Protein AF-A0A6L5XBL0-F1 (afdb_monomer_lite)

Sequence (99 aa):
MRLIDPDEIYFAACRIDPTYSGKSAYYEHVAFQRDVDQIKRIEAEPVKHAHWVACEDEYEDEYKCSACGGIQFFAMTPQDEGWEYCPHCGAKMDKEEGK

Radius of gyration: 22.19 Å; chains: 1; bounding box: 36×47×60 Å

Organism: NCBI:txid2606632

pLDDT: mean 80.38, std 13.39, range [31.36, 93.88]

Foldseek 3Di:
DWAFDVVQFDWDFDFDDPPDDDDDGHTDGDGDPVSVVPTDTDDDDPAAEWAWDQDPPDDRQWTATPPPRDIDGHPDPCVVVPVQADPVPGHGYDDPPDD

Secondary structure (DSSP, 8-state):
---B-GGG---EEEEE--SSSSS--EEEEE--HHHHTTSPBPPPPPPPEE-EEE-TTT-TTEEEETTT--EEE-SS-TTTTT--B-TTT-PEEPP----

Structure (mmCIF, N/CA/C/O backbone):
data_AF-A0A6L5XBL0-F1
#
_entry.id   AF-A0A6L5XBL0-F1
#
loop_
_atom_site.group_PDB
_atom_site.id
_atom_site.type_symbol
_atom_site.label_atom_id
_atom_site.label_alt_id
_atom_site.label_comp_id
_atom_site.label_asym_id
_atom_site.label_entity_id
_atom_site.label_seq_id
_atom_site.pdbx_PDB_ins_code
_atom_site.Cartn_x
_atom_site.Cartn_y
_atom_site.Cartn_z
_atom_site.occupancy
_atom_site.B_iso_or_equiv
_atom_site.auth_seq_id
_atom_site.auth_comp_id
_atom_site.auth_asym_id
_atom_site.auth_atom_id
_atom_site.pdbx_PDB_model_num
ATOM 1 N N . MET A 1 1 ? -1.371 -9.674 12.287 1.00 63.16 1 MET A N 1
ATOM 2 C CA . MET A 1 1 ? -1.748 -8.251 12.445 1.00 63.16 1 MET A CA 1
ATOM 3 C C . MET A 1 1 ? -3.267 -8.185 12.529 1.00 63.16 1 MET A C 1
ATOM 5 O O . MET A 1 1 ? -3.897 -8.975 11.840 1.00 63.16 1 MET A O 1
ATOM 9 N N . ARG A 1 2 ? -3.862 -7.363 13.403 1.00 71.25 2 ARG A N 1
ATOM 10 C CA . ARG A 1 2 ? -5.322 -7.145 13.410 1.00 71.25 2 ARG A CA 1
ATOM 11 C C . ARG A 1 2 ? -5.595 -5.921 12.540 1.00 71.25 2 ARG A C 1
ATOM 13 O O . ARG A 1 2 ? -4.998 -4.886 12.813 1.00 71.25 2 ARG A O 1
ATOM 20 N N . LEU A 1 3 ? -6.423 -6.063 11.509 1.00 86.25 3 LEU A N 1
ATOM 21 C CA . LEU A 1 3 ? -6.844 -4.951 10.660 1.00 86.25 3 LEU A CA 1
ATOM 22 C C . LEU A 1 3 ? -8.273 -4.555 11.022 1.00 86.25 3 LEU A C 1
ATOM 24 O O . LEU A 1 3 ? -9.130 -5.413 11.251 1.00 86.25 3 LEU A O 1
ATOM 28 N N . ILE A 1 4 ? -8.488 -3.252 11.095 1.00 89.69 4 ILE A N 1
ATOM 29 C CA . ILE A 1 4 ? -9.775 -2.602 11.321 1.00 89.69 4 ILE A CA 1
ATOM 30 C C . ILE A 1 4 ? -9.928 -1.531 10.247 1.00 89.69 4 ILE A C 1
ATOM 32 O O . ILE A 1 4 ? -8.919 -0.998 9.778 1.00 89.69 4 ILE A O 1
ATOM 36 N N . ASP A 1 5 ? -11.163 -1.235 9.866 1.00 86.56 5 ASP A N 1
ATOM 37 C CA . ASP A 1 5 ? -11.449 -0.102 8.998 1.00 86.56 5 ASP A CA 1
ATOM 38 C C . ASP A 1 5 ? -11.414 1.189 9.840 1.00 86.56 5 ASP A C 1
ATOM 40 O O . ASP A 1 5 ? -12.201 1.312 10.786 1.00 86.56 5 ASP A O 1
ATOM 44 N N . PRO A 1 6 ? -10.486 2.130 9.579 1.00 83.69 6 PRO A N 1
ATOM 45 C CA . PRO A 1 6 ? -10.419 3.373 10.335 1.00 83.69 6 PRO A CA 1
ATOM 46 C C . PRO A 1 6 ? -11.650 4.265 10.134 1.00 83.69 6 PRO A C 1
ATOM 48 O O . PRO A 1 6 ? -11.946 5.060 11.025 1.00 83.69 6 PRO A O 1
ATOM 51 N N . ASP A 1 7 ? -12.388 4.114 9.030 1.00 86.44 7 ASP A N 1
ATOM 52 C CA . ASP A 1 7 ? -13.600 4.895 8.763 1.00 86.44 7 ASP A CA 1
ATOM 53 C C . ASP A 1 7 ? -14.786 4.432 9.631 1.00 86.44 7 ASP A C 1
ATOM 55 O O . ASP A 1 7 ? -15.735 5.187 9.852 1.00 86.44 7 ASP A O 1
ATOM 59 N N . GLU A 1 8 ? -14.717 3.219 10.194 1.00 86.31 8 GLU A N 1
ATOM 60 C CA . GLU A 1 8 ? -15.675 2.728 11.193 1.00 86.31 8 GLU A CA 1
ATOM 61 C C . GLU A 1 8 ? -15.353 3.217 12.621 1.00 86.31 8 GLU A C 1
ATOM 63 O O . GLU A 1 8 ? -16.148 3.008 13.543 1.00 86.31 8 GLU A O 1
ATOM 68 N N . ILE A 1 9 ? -14.209 3.882 12.840 1.00 87.12 9 ILE A N 1
ATOM 69 C CA . ILE A 1 9 ? -13.825 4.383 14.163 1.00 87.12 9 ILE A CA 1
ATOM 70 C C . ILE A 1 9 ? -14.583 5.673 14.482 1.00 87.12 9 ILE A C 1
ATOM 72 O O . ILE A 1 9 ? -14.428 6.707 13.831 1.00 87.12 9 ILE A O 1
ATOM 76 N N . TYR A 1 10 ? -15.333 5.653 15.584 1.00 83.62 10 TYR A N 1
ATOM 77 C CA . TYR A 1 10 ? -15.838 6.879 16.188 1.00 83.62 10 TYR A CA 1
ATOM 78 C C . TYR A 1 10 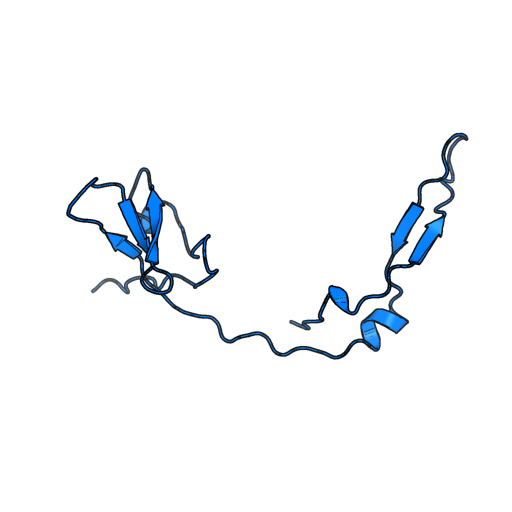? -14.729 7.577 16.984 1.00 83.62 10 TYR A C 1
ATOM 80 O O . TYR A 1 10 ? -14.267 7.076 18.012 1.00 83.62 10 TYR A O 1
ATOM 88 N N . PHE A 1 11 ? -14.320 8.761 16.529 1.00 82.81 11 PHE A N 1
ATOM 89 C CA . PHE A 1 11 ? -13.363 9.601 17.245 1.00 82.81 11 PHE A CA 1
ATOM 90 C C . PHE A 1 11 ? -14.087 10.629 18.111 1.00 82.81 11 PHE A C 1
ATOM 92 O O . PHE A 1 11 ? -14.760 11.531 17.607 1.00 82.81 11 PHE A O 1
ATOM 99 N N . ALA A 1 12 ? -13.894 10.541 19.425 1.00 79.50 12 ALA A N 1
ATOM 100 C CA . ALA A 1 12 ? -14.361 11.566 20.342 1.00 79.50 12 ALA A CA 1
ATOM 101 C C . ALA A 1 12 ? -13.340 12.708 20.411 1.00 79.50 12 ALA A C 1
ATOM 103 O O . ALA A 1 12 ? -12.142 12.478 20.577 1.00 79.50 12 ALA A O 1
ATOM 104 N N . ALA A 1 13 ? -13.816 13.951 20.318 1.00 77.12 13 ALA A N 1
ATOM 105 C CA . ALA A 1 13 ? -13.006 15.122 20.631 1.00 77.12 13 ALA A CA 1
ATOM 106 C C . ALA A 1 13 ? -12.927 15.264 22.156 1.00 77.12 13 ALA A C 1
ATOM 108 O O . ALA A 1 13 ? -13.840 15.793 22.796 1.00 77.12 13 ALA A O 1
ATOM 109 N N . CYS A 1 14 ? -11.849 14.768 22.755 1.00 72.06 14 CYS A N 1
ATOM 110 C CA . CYS A 1 14 ? -11.634 14.908 24.188 1.00 72.06 14 CYS A CA 1
ATOM 111 C C . CYS A 1 14 ? -10.848 16.184 24.468 1.00 72.06 14 CYS A C 1
ATOM 113 O O . CYS A 1 14 ? -9.792 16.428 23.885 1.00 72.06 14 CYS A O 1
ATOM 115 N N . ARG A 1 15 ? -11.362 16.998 25.396 1.00 69.25 15 ARG A N 1
ATOM 116 C CA . ARG A 1 15 ? -10.608 18.124 25.938 1.00 69.25 15 ARG A CA 1
ATOM 117 C C . ARG A 1 15 ? -9.492 17.556 26.799 1.00 69.25 15 ARG A C 1
ATOM 119 O O . ARG A 1 15 ? -9.759 17.059 27.893 1.00 69.25 15 ARG A O 1
ATOM 126 N N . ILE A 1 16 ? -8.263 17.645 26.320 1.00 66.75 16 ILE A N 1
ATOM 127 C CA . ILE A 1 16 ? -7.107 17.353 27.153 1.00 66.75 16 ILE A CA 1
ATOM 128 C C . ILE A 1 16 ? -6.771 18.662 27.848 1.00 66.75 16 ILE A C 1
ATOM 130 O O . ILE A 1 16 ? -6.427 19.645 27.197 1.00 66.75 16 ILE A O 1
ATOM 134 N N . ASP A 1 17 ? -6.982 18.717 29.162 1.00 64.50 17 ASP A N 1
ATOM 135 C CA . ASP A 1 17 ? -6.570 19.870 29.957 1.00 64.50 17 ASP A CA 1
ATOM 136 C C . ASP A 1 17 ? -5.041 19.809 30.072 1.00 64.50 17 ASP A C 1
ATOM 138 O O . ASP A 1 17 ? -4.530 18.874 30.703 1.00 64.50 17 ASP A O 1
ATOM 142 N N . PRO A 1 18 ? -4.280 20.717 29.430 1.00 58.66 18 PRO A N 1
ATOM 143 C CA . PRO A 1 18 ? -2.853 20.745 29.653 1.00 58.66 18 PRO A CA 1
ATOM 144 C C . PRO A 1 18 ? -2.662 21.125 31.117 1.00 58.66 18 PRO A C 1
ATOM 146 O O . PRO A 1 18 ? -2.957 22.243 31.536 1.00 58.66 18 PRO A O 1
ATOM 149 N N . THR A 1 19 ? -2.135 20.196 31.908 1.00 62.12 19 THR A N 1
ATOM 150 C CA . THR A 1 19 ? -1.803 20.389 33.325 1.00 62.12 19 THR A CA 1
ATOM 151 C C . THR A 1 19 ? -0.742 21.472 33.561 1.00 62.12 19 THR A C 1
ATOM 153 O O . THR A 1 19 ? -0.276 21.639 34.684 1.00 62.12 19 THR A O 1
ATOM 156 N N . TYR A 1 20 ? -0.376 22.257 32.546 1.00 53.50 20 TYR A N 1
ATOM 157 C CA . TYR A 1 20 ? 0.559 23.358 32.659 1.00 53.50 20 TYR A CA 1
ATOM 158 C C . TYR A 1 20 ? 0.086 24.595 31.886 1.00 53.50 20 TYR A C 1
ATOM 160 O O . TYR A 1 20 ? 0.043 24.628 30.660 1.00 53.50 20 TYR A O 1
ATOM 168 N N . SER A 1 21 ? -0.244 25.623 32.671 1.00 57.12 21 SER A N 1
ATOM 169 C CA . SER A 1 21 ? -0.346 27.037 32.305 1.00 57.12 21 SER A CA 1
ATOM 170 C C . SER A 1 21 ? -1.179 27.370 31.062 1.00 57.12 21 SER A C 1
ATOM 172 O O . SER A 1 21 ? -0.648 27.620 29.988 1.00 57.12 21 SER A O 1
ATOM 174 N N . GLY A 1 22 ? -2.491 27.473 31.284 1.00 59.44 22 GLY A N 1
ATOM 175 C CA . GLY A 1 22 ? -3.348 28.561 30.811 1.00 59.44 22 GLY A CA 1
ATOM 176 C C . GLY A 1 22 ? -3.144 29.081 29.384 1.00 59.44 22 GLY A C 1
ATOM 177 O O . GLY A 1 22 ? -2.174 29.780 29.105 1.00 59.44 22 GLY A O 1
ATOM 178 N N . LYS A 1 23 ? -4.217 28.928 28.592 1.00 58.75 23 LYS A N 1
ATOM 179 C CA . LYS A 1 23 ? -4.530 29.561 27.289 1.00 58.75 23 LYS A CA 1
ATOM 180 C C . LYS A 1 23 ? -4.377 28.653 26.063 1.00 58.75 23 LYS A C 1
ATOM 182 O O . LYS A 1 23 ? -3.691 28.997 25.111 1.00 58.75 23 LYS A O 1
ATOM 187 N N . SER A 1 24 ? -5.084 27.527 26.059 1.00 57.59 24 SER A N 1
ATOM 188 C CA . SER A 1 24 ? -5.842 26.979 24.912 1.00 57.59 24 SER A CA 1
ATOM 189 C C . SER A 1 24 ? -6.392 25.611 25.314 1.00 57.59 24 SER A C 1
ATOM 191 O O . SER A 1 24 ? -5.697 24.820 25.942 1.00 57.59 24 SER A O 1
ATOM 193 N N . ALA A 1 25 ? -7.665 25.348 25.017 1.00 57.38 25 ALA A N 1
ATOM 194 C CA . ALA A 1 25 ? -8.189 23.990 25.088 1.00 57.38 25 ALA A CA 1
ATOM 195 C C . ALA A 1 25 ? -7.737 23.271 23.813 1.00 57.38 25 ALA A C 1
ATOM 197 O O . ALA A 1 25 ? -8.166 23.653 22.724 1.00 57.38 25 ALA A O 1
ATOM 198 N N . TYR A 1 26 ? -6.861 22.278 23.947 1.00 61.31 26 TYR A N 1
ATOM 199 C CA . TYR A 1 26 ? -6.510 21.386 22.849 1.00 61.31 26 TYR A CA 1
ATOM 200 C C . TYR A 1 26 ? -7.497 20.219 22.857 1.00 61.31 26 TYR A C 1
ATOM 202 O O . TYR A 1 26 ? -7.744 19.600 23.897 1.00 61.31 26 TYR A O 1
ATOM 210 N N . TYR A 1 27 ? -8.111 19.970 21.706 1.00 66.50 27 TYR A N 1
ATOM 211 C CA . TYR A 1 27 ? -8.935 18.792 21.489 1.00 66.50 27 TYR A CA 1
ATOM 212 C C . TYR A 1 27 ? -8.100 17.795 20.705 1.00 66.50 27 TYR A C 1
ATOM 214 O O . TYR A 1 27 ? -7.620 18.119 19.620 1.00 66.50 27 TYR A O 1
ATOM 222 N N . GLU A 1 28 ? -7.938 16.597 21.252 1.00 73.75 28 GLU A N 1
ATOM 223 C CA . GLU A 1 28 ? -7.421 15.468 20.488 1.00 73.75 28 GLU A CA 1
ATOM 224 C C . GLU A 1 28 ? -8.583 14.563 20.097 1.00 73.75 28 GLU A C 1
ATOM 226 O O . GLU A 1 28 ? -9.533 14.359 20.861 1.00 73.75 28 GLU A O 1
ATOM 231 N N . HIS A 1 29 ? -8.499 14.031 18.881 1.00 80.94 29 HIS A N 1
ATOM 232 C CA . HIS A 1 29 ? -9.378 12.973 18.419 1.00 80.94 29 HIS A CA 1
ATOM 233 C C . HIS A 1 29 ? -8.846 11.655 18.965 1.00 80.94 29 HIS A C 1
ATOM 235 O O . HIS A 1 29 ? -7.821 11.151 18.510 1.00 80.94 29 HIS A O 1
ATOM 241 N N . VAL A 1 30 ? -9.536 11.116 19.965 1.00 82.94 30 VAL A N 1
ATOM 242 C CA . VAL A 1 30 ? -9.181 9.843 20.589 1.00 82.94 30 VAL A CA 1
ATOM 243 C C . VAL A 1 30 ? -10.226 8.793 20.239 1.00 82.94 30 VAL A C 1
ATOM 245 O O . VAL A 1 30 ? -11.425 9.075 20.200 1.00 82.94 30 VAL A O 1
ATOM 248 N N . ALA A 1 31 ? -9.765 7.573 19.988 1.00 85.94 31 ALA A N 1
ATOM 249 C CA . ALA A 1 31 ? -10.619 6.398 19.895 1.00 85.94 31 ALA A CA 1
ATOM 250 C C . ALA A 1 31 ? -10.586 5.662 21.238 1.00 85.94 31 ALA A C 1
ATOM 252 O O . ALA A 1 31 ? -9.510 5.423 21.794 1.00 85.94 31 ALA A O 1
ATOM 253 N N . PHE A 1 32 ? -11.746 5.291 21.779 1.00 86.25 32 PHE A N 1
ATOM 254 C CA . PHE A 1 32 ? -11.780 4.500 23.005 1.00 86.25 32 PHE A CA 1
ATOM 255 C C . PHE A 1 32 ? -11.512 3.030 22.695 1.00 86.25 32 PHE A C 1
ATOM 257 O O . PHE A 1 32 ? -12.080 2.464 21.765 1.00 86.25 32 PHE A O 1
ATOM 264 N N . GLN A 1 33 ? -10.709 2.375 23.538 1.00 87.44 33 GLN A N 1
ATOM 265 C CA . GLN A 1 33 ? -10.358 0.960 23.366 1.00 87.44 33 GLN A CA 1
ATOM 266 C C . GLN A 1 33 ? -11.591 0.055 23.212 1.00 87.44 33 GLN A C 1
ATOM 268 O O . GLN A 1 33 ? -11.588 -0.848 22.385 1.00 87.44 33 GLN A O 1
ATOM 273 N N . ARG A 1 34 ? -12.663 0.318 23.975 1.00 87.81 34 ARG A N 1
ATOM 274 C CA . ARG A 1 34 ? -13.911 -0.460 23.900 1.00 87.81 34 ARG A CA 1
ATOM 275 C C . ARG A 1 34 ? -14.595 -0.364 22.541 1.00 87.81 34 ARG A C 1
ATOM 277 O O . ARG A 1 34 ? -15.238 -1.333 22.152 1.00 87.81 34 ARG A O 1
ATOM 284 N N . ASP A 1 35 ? -14.474 0.777 21.873 1.00 87.38 35 ASP A N 1
ATOM 285 C CA . ASP A 1 35 ? -15.061 1.003 20.555 1.00 87.38 35 ASP A CA 1
ATOM 286 C C . ASP A 1 35 ? -14.183 0.322 19.503 1.00 87.38 35 ASP A C 1
ATOM 288 O O . ASP A 1 35 ? -14.682 -0.466 18.708 1.00 87.38 35 ASP A O 1
ATOM 292 N N . VAL A 1 36 ? -12.858 0.494 19.599 1.00 87.94 36 VAL A N 1
ATOM 293 C CA . VAL A 1 36 ? -11.874 -0.199 18.747 1.00 87.94 36 VAL A CA 1
ATOM 294 C C . VAL A 1 36 ? -12.033 -1.724 18.808 1.00 87.94 36 VAL A C 1
ATOM 296 O O . VAL A 1 36 ? -11.964 -2.395 17.781 1.00 87.94 36 VAL A O 1
ATOM 299 N N . ASP A 1 37 ? -12.281 -2.286 19.993 1.00 88.62 37 ASP A N 1
ATOM 300 C CA . ASP A 1 37 ? -12.461 -3.731 20.180 1.00 88.62 37 ASP A CA 1
ATOM 301 C C . ASP A 1 37 ? -13.789 -4.264 19.609 1.00 88.62 37 ASP A C 1
ATOM 303 O O . ASP A 1 37 ? -13.902 -5.470 19.368 1.00 88.62 37 ASP A O 1
ATOM 307 N N . GLN A 1 38 ? -14.786 -3.395 19.406 1.00 88.44 38 GLN A N 1
ATOM 308 C CA . GLN A 1 38 ? -16.097 -3.743 18.843 1.00 88.44 38 GLN A CA 1
ATOM 309 C C . GLN A 1 38 ? -16.162 -3.594 17.321 1.00 88.44 38 GLN A C 1
ATOM 311 O O . GLN A 1 38 ? -17.073 -4.154 16.706 1.00 88.44 38 GLN A O 1
ATOM 316 N N . ILE A 1 39 ? -15.212 -2.880 16.711 1.00 89.69 39 ILE A N 1
ATOM 317 C CA . ILE A 1 39 ? -15.150 -2.712 15.258 1.00 89.69 39 ILE A CA 1
ATOM 318 C C . ILE A 1 39 ? -14.948 -4.064 14.585 1.00 89.69 39 ILE A C 1
ATOM 320 O O . ILE A 1 39 ? -14.185 -4.931 15.039 1.00 89.69 39 ILE A O 1
ATOM 324 N N . LYS A 1 40 ? -15.658 -4.248 13.472 1.00 89.81 40 LYS A N 1
ATOM 325 C CA . LYS A 1 40 ? -15.553 -5.467 12.693 1.00 89.81 40 LYS A CA 1
ATOM 326 C C . LYS A 1 40 ? -14.135 -5.571 12.140 1.00 89.81 40 LYS A C 1
ATOM 328 O O . LYS A 1 40 ? -13.611 -4.663 11.504 1.00 89.81 40 LYS A O 1
ATOM 333 N N . ARG A 1 41 ? -13.507 -6.723 12.362 1.00 88.50 41 ARG A N 1
ATOM 334 C CA . ARG A 1 41 ? -12.213 -7.006 11.742 1.00 88.50 41 ARG A CA 1
ATOM 335 C C . ARG A 1 41 ? -12.403 -7.184 10.248 1.00 88.50 41 ARG A C 1
ATOM 337 O O . ARG A 1 41 ? -13.326 -7.880 9.818 1.00 88.50 41 ARG A O 1
ATOM 344 N N . ILE A 1 42 ? -11.496 -6.588 9.495 1.00 89.56 42 ILE A N 1
ATOM 345 C CA . ILE A 1 42 ? -11.435 -6.763 8.053 1.00 89.56 42 ILE A CA 1
ATOM 346 C C . ILE A 1 42 ? -10.319 -7.740 7.712 1.00 89.56 42 ILE A C 1
ATOM 348 O O . ILE A 1 42 ? -9.284 -7.802 8.382 1.00 89.56 42 ILE A O 1
ATOM 352 N N . GLU A 1 43 ? -10.555 -8.517 6.666 1.00 87.56 43 GLU A N 1
ATOM 353 C CA . GLU A 1 43 ? -9.509 -9.323 6.058 1.00 87.56 43 GLU A CA 1
ATOM 354 C C . GLU A 1 43 ? -8.640 -8.409 5.196 1.00 87.56 43 GLU A C 1
ATOM 356 O O . GLU A 1 43 ? -9.151 -7.535 4.493 1.00 87.56 43 GLU A O 1
ATOM 361 N N . ALA A 1 44 ? -7.323 -8.597 5.263 1.00 80.69 44 ALA A N 1
ATOM 362 C CA . ALA A 1 44 ? -6.426 -7.907 4.348 1.00 80.69 44 ALA A CA 1
ATOM 363 C C . ALA A 1 44 ? -6.722 -8.374 2.920 1.00 80.69 44 ALA A C 1
ATOM 365 O O . ALA A 1 44 ? -6.914 -9.573 2.694 1.00 80.69 44 ALA A O 1
ATOM 366 N N . GLU A 1 45 ? -6.678 -7.464 1.945 1.00 82.88 45 GLU A N 1
ATOM 367 C CA . GLU A 1 45 ? -6.542 -7.914 0.563 1.00 82.88 45 GLU A CA 1
ATOM 368 C C . GLU A 1 45 ? -5.250 -8.738 0.425 1.00 82.88 45 GLU A C 1
ATOM 370 O O . GLU A 1 45 ? -4.238 -8.422 1.066 1.00 82.88 45 GLU A O 1
ATOM 375 N N . PRO A 1 46 ? -5.256 -9.805 -0.394 1.00 84.81 46 PRO A N 1
ATOM 376 C CA . PRO A 1 46 ? -4.041 -10.552 -0.665 1.00 84.81 46 PRO A CA 1
ATOM 377 C C . PRO A 1 46 ? -2.978 -9.621 -1.251 1.00 84.81 46 PRO A C 1
ATOM 379 O O . PRO A 1 46 ? -3.278 -8.735 -2.057 1.00 84.81 46 PRO A O 1
ATOM 382 N N . VAL A 1 47 ? -1.721 -9.844 -0.862 1.00 86.00 47 VAL A N 1
ATOM 383 C CA . VAL A 1 47 ? -0.592 -9.089 -1.411 1.00 86.00 47 VAL A CA 1
ATOM 384 C C . VAL A 1 47 ? -0.538 -9.338 -2.916 1.00 86.00 47 VAL A C 1
ATOM 386 O O . VAL A 1 47 ? -0.398 -10.475 -3.363 1.00 86.00 47 VAL A O 1
ATOM 389 N N . LYS A 1 48 ? -0.670 -8.267 -3.699 1.00 90.56 48 LYS A N 1
ATOM 390 C CA . LYS A 1 48 ? -0.490 -8.306 -5.152 1.00 90.56 48 LYS A CA 1
ATOM 391 C C . LYS A 1 48 ? 1.006 -8.257 -5.431 1.00 90.56 48 LYS A C 1
ATOM 393 O O . LYS A 1 48 ? 1.687 -7.375 -4.915 1.00 90.56 48 LYS A O 1
ATOM 398 N N . HIS A 1 49 ? 1.497 -9.203 -6.217 1.00 93.69 49 HIS A N 1
ATOM 399 C CA . HIS A 1 49 ? 2.890 -9.263 -6.646 1.00 93.69 49 HIS A CA 1
ATOM 400 C C . HIS A 1 49 ? 3.027 -8.705 -8.066 1.00 93.69 49 HIS A C 1
ATOM 402 O O . HIS A 1 49 ? 2.106 -8.832 -8.876 1.00 93.69 49 HIS A O 1
ATOM 408 N N . ALA A 1 50 ? 4.140 -8.038 -8.341 1.00 93.44 50 ALA A N 1
ATOM 409 C CA . ALA A 1 50 ? 4.447 -7.422 -9.624 1.00 93.44 50 ALA A CA 1
ATOM 410 C C . ALA A 1 50 ? 5.961 -7.405 -9.853 1.00 93.44 50 ALA A C 1
ATOM 412 O O . ALA A 1 50 ? 6.740 -7.697 -8.961 1.00 93.44 50 ALA A O 1
ATOM 413 N N . HIS A 1 51 ? 6.380 -7.005 -11.041 1.00 92.50 51 HIS A N 1
ATOM 414 C CA . HIS A 1 51 ? 7.769 -6.681 -11.366 1.00 92.50 51 HIS A CA 1
ATOM 415 C C . HIS A 1 51 ? 7.837 -5.382 -12.174 1.00 92.50 51 HIS A C 1
ATOM 417 O O . HIS A 1 51 ? 6.849 -4.975 -12.807 1.00 92.50 51 HIS A O 1
ATOM 423 N N . TRP A 1 52 ? 9.001 -4.741 -12.137 1.00 91.62 52 TRP A N 1
ATOM 424 C CA . TRP A 1 52 ? 9.322 -3.574 -12.950 1.00 91.62 52 TRP A CA 1
ATOM 425 C C . TRP A 1 52 ? 9.689 -3.998 -14.374 1.00 91.62 52 TRP A C 1
ATOM 427 O O . TRP A 1 52 ? 10.437 -4.952 -14.564 1.00 91.62 52 TRP A O 1
ATOM 437 N N . VAL A 1 53 ? 9.158 -3.290 -15.368 1.00 90.06 53 VAL A N 1
ATOM 438 C CA . VAL A 1 53 ? 9.429 -3.506 -16.796 1.00 90.06 53 VAL A CA 1
ATOM 439 C C . VAL A 1 53 ? 10.098 -2.248 -17.336 1.00 90.06 53 VAL A C 1
ATOM 441 O O . VAL A 1 53 ? 9.495 -1.182 -17.252 1.00 90.06 53 VAL A O 1
ATOM 444 N N . ALA A 1 54 ? 11.319 -2.353 -17.858 1.00 87.12 54 ALA A N 1
ATOM 445 C CA . ALA A 1 54 ? 12.013 -1.214 -18.460 1.00 87.12 54 ALA A CA 1
ATOM 446 C C . ALA A 1 54 ? 11.270 -0.727 -19.718 1.00 87.12 54 ALA A C 1
ATOM 448 O O . ALA A 1 54 ? 10.823 -1.536 -20.534 1.00 87.12 54 ALA A O 1
ATOM 449 N N . CYS A 1 55 ? 11.121 0.587 -19.866 1.00 82.62 55 CYS A N 1
ATOM 450 C CA . CYS A 1 55 ? 10.551 1.204 -21.059 1.00 82.62 55 CYS A CA 1
ATOM 451 C C . CYS A 1 55 ? 11.662 1.398 -22.106 1.00 82.62 55 CYS A C 1
ATOM 453 O O . CYS A 1 55 ? 12.453 2.327 -22.003 1.00 82.62 55 CYS A O 1
ATOM 455 N N . GLU A 1 56 ? 11.726 0.531 -23.120 1.00 69.69 56 GLU A N 1
ATOM 456 C CA . GLU A 1 56 ? 12.789 0.566 -24.146 1.00 69.69 56 GLU A CA 1
ATOM 457 C C . GLU A 1 56 ? 12.723 1.794 -25.082 1.00 69.69 56 GLU A C 1
ATOM 459 O O . GLU A 1 56 ? 13.715 2.120 -25.732 1.00 69.69 56 GLU A O 1
ATOM 464 N N . ASP A 1 57 ? 11.577 2.481 -25.153 1.00 63.78 57 ASP A N 1
ATOM 465 C CA . ASP A 1 57 ? 11.280 3.429 -26.237 1.00 63.78 57 ASP A CA 1
ATOM 466 C C . ASP A 1 57 ? 11.508 4.922 -25.907 1.00 63.78 57 ASP A C 1
ATOM 468 O O . ASP A 1 57 ? 11.567 5.726 -26.839 1.00 63.78 57 ASP A O 1
ATOM 472 N N . GLU A 1 58 ? 11.641 5.331 -24.635 1.00 56.75 58 GLU A N 1
ATOM 473 C CA . GLU A 1 58 ? 11.679 6.766 -24.265 1.00 56.75 58 GLU A CA 1
ATOM 474 C C . GLU A 1 58 ? 12.911 7.177 -23.431 1.00 56.75 58 GLU A C 1
ATOM 476 O O . GLU A 1 58 ? 13.612 8.101 -23.850 1.00 56.75 58 GLU A O 1
ATOM 481 N N . TYR A 1 59 ? 13.244 6.489 -22.325 1.00 61.28 59 TYR A N 1
ATOM 482 C CA . TYR A 1 59 ? 14.419 6.789 -21.481 1.00 61.28 59 TYR A CA 1
ATOM 483 C C . TYR A 1 59 ? 14.912 5.541 -20.717 1.00 61.28 59 TYR A C 1
ATOM 485 O O . TYR A 1 59 ? 14.097 4.796 -20.181 1.00 61.28 59 TYR A O 1
ATOM 493 N N . GLU A 1 60 ? 16.238 5.342 -20.597 1.00 66.88 60 GLU A N 1
ATOM 494 C CA . GLU A 1 60 ? 16.862 4.200 -19.872 1.00 66.88 60 GLU A CA 1
ATOM 495 C C . GLU A 1 60 ? 16.478 4.123 -18.373 1.00 66.88 60 GLU A C 1
ATOM 497 O O . GLU A 1 60 ? 16.637 3.082 -17.733 1.00 66.88 60 GLU A O 1
ATOM 502 N N . ASP A 1 61 ? 15.910 5.208 -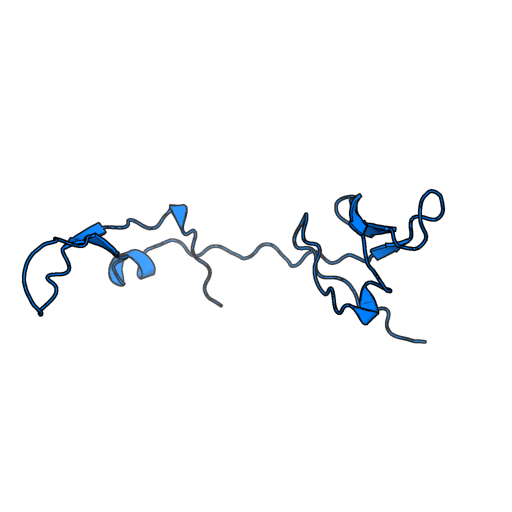17.843 1.00 78.12 61 ASP A N 1
ATOM 503 C CA . ASP A 1 61 ? 15.577 5.425 -16.433 1.00 78.12 61 ASP A CA 1
ATOM 504 C C . ASP A 1 61 ? 14.078 5.223 -16.121 1.00 78.12 61 ASP A C 1
ATOM 506 O O . ASP A 1 61 ? 13.632 5.415 -14.984 1.00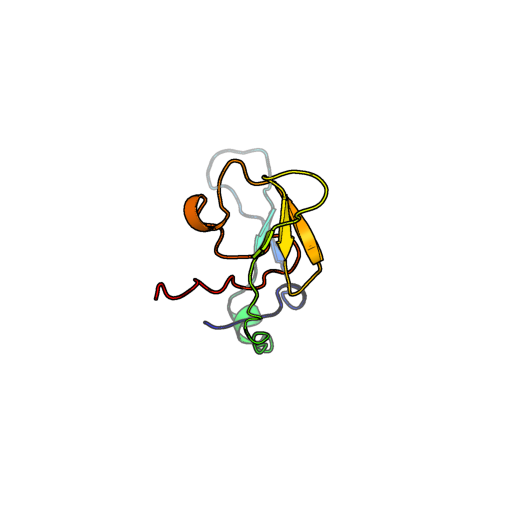 78.12 61 ASP A O 1
ATOM 510 N N . GLU A 1 62 ? 13.267 4.856 -17.119 1.00 87.31 62 GLU A N 1
ATOM 511 C CA . GLU A 1 62 ? 11.827 4.651 -16.962 1.00 87.31 62 GLU A CA 1
ATOM 512 C C . GLU A 1 62 ? 11.456 3.179 -16.795 1.00 87.31 62 GLU A C 1
ATOM 514 O O . GLU A 1 62 ? 11.730 2.331 -17.647 1.00 87.31 62 GLU A O 1
ATOM 519 N N . TYR A 1 63 ? 10.738 2.883 -15.710 1.00 89.38 63 TYR A N 1
ATOM 520 C CA . TYR A 1 63 ? 10.227 1.550 -15.432 1.00 89.38 63 TYR A CA 1
ATOM 521 C C . TYR A 1 63 ? 8.729 1.584 -15.163 1.00 89.38 63 TYR A C 1
ATOM 523 O O . TYR A 1 63 ? 8.199 2.399 -14.407 1.00 89.38 63 TYR A O 1
ATOM 531 N N . LYS A 1 64 ? 8.028 0.624 -15.749 1.00 92.50 64 LYS A N 1
ATOM 532 C CA . LYS A 1 64 ? 6.590 0.448 -15.630 1.00 92.50 64 LYS A CA 1
ATOM 533 C C . LYS A 1 64 ? 6.265 -0.686 -14.673 1.00 92.50 64 LYS A C 1
ATOM 535 O O . LYS A 1 64 ? 6.802 -1.786 -14.773 1.00 92.50 64 LYS A O 1
ATOM 540 N N . CYS A 1 65 ? 5.323 -0.451 -13.767 1.00 93.19 65 CYS A N 1
ATOM 541 C CA . CYS A 1 65 ? 4.763 -1.523 -12.954 1.00 93.19 65 CYS A CA 1
ATOM 542 C C . CYS A 1 65 ? 3.903 -2.455 -13.822 1.00 93.19 65 CYS A C 1
ATOM 544 O O . CYS A 1 65 ? 2.919 -2.015 -14.418 1.00 93.19 65 CYS A O 1
ATOM 546 N N . SER A 1 66 ? 4.200 -3.754 -13.830 1.00 93.81 66 SER A N 1
ATOM 547 C CA . SER A 1 66 ? 3.413 -4.758 -14.572 1.00 93.81 66 SER A CA 1
ATOM 548 C C . SER A 1 66 ? 1.965 -4.926 -14.083 1.00 93.81 66 SER A C 1
ATOM 550 O O . SER A 1 66 ? 1.113 -5.348 -14.861 1.00 93.81 66 SER A O 1
ATOM 552 N N . ALA A 1 67 ? 1.651 -4.570 -12.831 1.00 93.88 67 ALA A N 1
ATOM 553 C CA . ALA A 1 67 ? 0.302 -4.725 -12.277 1.00 93.88 67 ALA A CA 1
ATOM 554 C C . ALA A 1 67 ? -0.646 -3.558 -12.599 1.00 93.88 67 ALA A C 1
ATOM 556 O O . ALA A 1 67 ? -1.821 -3.784 -12.874 1.00 93.88 67 ALA A O 1
ATOM 557 N N . CYS A 1 68 ? -0.169 -2.310 -12.531 1.00 93.75 68 CYS A N 1
ATOM 558 C CA . CYS A 1 68 ? -1.017 -1.123 -12.732 1.00 93.75 68 CYS A CA 1
ATOM 559 C C . CYS A 1 68 ? -0.638 -0.282 -13.952 1.00 93.75 68 CYS A C 1
ATOM 561 O O . CYS A 1 68 ? -1.389 0.608 -14.340 1.00 93.75 68 CYS A O 1
ATOM 563 N N . GLY A 1 69 ? 0.526 -0.532 -14.548 1.00 92.69 69 GLY A N 1
ATOM 564 C CA . GLY A 1 69 ? 1.053 0.262 -15.647 1.00 92.69 69 GLY A CA 1
ATOM 565 C C . GLY A 1 69 ? 1.570 1.645 -15.252 1.00 92.69 69 GLY A C 1
ATOM 566 O O . GLY A 1 69 ? 1.953 2.395 -16.144 1.00 92.69 69 GLY A O 1
ATOM 567 N N . GLY A 1 70 ? 1.592 1.978 -13.957 1.00 91.81 70 GLY A N 1
ATOM 568 C CA . GLY A 1 70 ? 2.182 3.216 -13.458 1.00 91.81 70 GLY A CA 1
ATOM 569 C C . GLY A 1 70 ? 3.669 3.275 -13.792 1.00 91.81 70 GLY A C 1
ATOM 570 O O . GLY A 1 70 ? 4.396 2.310 -13.532 1.00 91.81 70 GLY A O 1
ATOM 571 N N . ILE A 1 71 ? 4.087 4.390 -14.383 1.00 91.06 71 ILE A N 1
ATOM 572 C CA . ILE A 1 71 ? 5.478 4.661 -14.747 1.00 91.0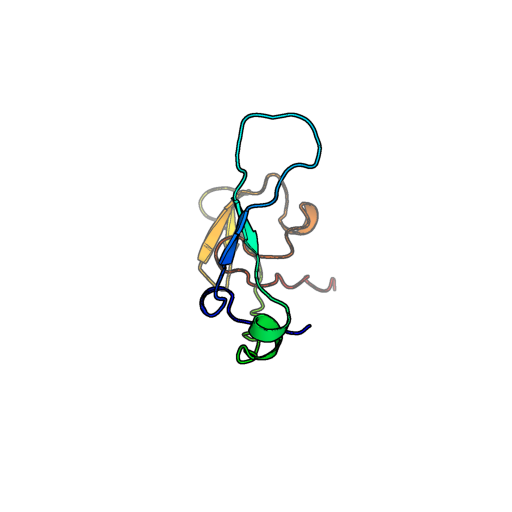6 71 ILE A CA 1
ATOM 573 C C . ILE A 1 71 ? 6.164 5.284 -13.541 1.00 91.06 71 ILE A C 1
ATOM 575 O O . ILE A 1 71 ? 5.564 6.086 -12.814 1.00 91.06 71 ILE A O 1
ATOM 579 N N . GLN A 1 72 ? 7.404 4.878 -13.318 1.00 89.38 72 GLN A N 1
ATOM 580 C CA . GLN A 1 72 ? 8.262 5.484 -12.331 1.00 89.38 72 GLN A CA 1
ATOM 581 C C . GLN A 1 72 ? 9.669 5.675 -12.883 1.00 89.38 72 GLN A C 1
ATOM 583 O O . GLN A 1 72 ? 10.193 4.820 -13.595 1.00 89.38 72 GLN A O 1
ATOM 588 N N . PHE A 1 73 ? 10.239 6.827 -12.542 1.00 88.12 73 PHE A N 1
ATOM 589 C CA . PHE A 1 73 ? 11.590 7.220 -12.908 1.00 88.12 73 PHE A CA 1
ATOM 590 C C . PHE A 1 73 ? 12.548 6.824 -11.794 1.00 88.12 73 PHE A C 1
ATOM 592 O O . PHE A 1 73 ? 12.287 7.129 -10.626 1.00 88.12 73 PHE A O 1
ATOM 599 N N . PHE A 1 74 ? 13.647 6.186 -12.166 1.00 83.69 74 PHE A N 1
ATOM 600 C CA . PHE A 1 74 ? 14.696 5.766 -11.249 1.00 83.69 74 PHE A CA 1
ATOM 601 C C . PHE A 1 74 ? 16.031 6.332 -11.725 1.00 83.69 74 PHE A C 1
ATOM 603 O O . PHE A 1 74 ? 16.308 6.359 -12.914 1.00 83.69 74 PHE A O 1
ATOM 610 N N . ALA A 1 75 ? 16.861 6.808 -10.803 1.00 82.75 75 ALA A N 1
ATOM 611 C CA . ALA A 1 75 ? 18.219 7.246 -11.116 1.00 82.75 75 ALA A CA 1
ATOM 612 C C . ALA A 1 75 ? 19.178 6.059 -11.338 1.00 82.75 75 ALA A C 1
ATOM 614 O O . ALA A 1 75 ? 20.265 6.238 -11.885 1.00 82.75 75 ALA A O 1
ATOM 615 N N . MET A 1 76 ? 18.809 4.867 -10.861 1.00 81.88 76 MET A N 1
ATOM 616 C CA . MET A 1 76 ? 19.487 3.588 -11.104 1.00 81.88 76 MET A CA 1
ATOM 617 C C . MET A 1 76 ? 18.449 2.496 -11.406 1.00 81.88 76 MET A C 1
ATOM 619 O O . MET A 1 76 ? 17.285 2.792 -11.656 1.00 81.88 76 MET A O 1
ATOM 623 N N . THR A 1 77 ? 18.825 1.214 -11.370 1.00 81.50 77 THR A N 1
ATOM 624 C CA . THR A 1 77 ? 17.816 0.152 -11.466 1.00 81.50 77 THR A CA 1
ATOM 625 C C . THR A 1 77 ? 16.887 0.175 -10.237 1.00 81.50 77 THR A C 1
ATOM 627 O O . THR A 1 77 ? 17.336 0.488 -9.126 1.00 81.50 77 THR A O 1
ATOM 630 N N . PRO A 1 78 ? 15.600 -0.196 -10.374 1.00 83.25 78 PRO A N 1
ATOM 631 C CA . PRO A 1 78 ? 14.677 -0.271 -9.239 1.00 83.25 78 PRO A CA 1
ATOM 632 C C . PRO A 1 78 ? 15.166 -1.190 -8.109 1.00 83.25 78 PRO A C 1
ATOM 634 O O . PRO A 1 78 ? 14.834 -0.982 -6.938 1.00 83.25 78 PRO A O 1
ATOM 637 N N . GLN A 1 79 ? 15.951 -2.214 -8.459 1.00 80.62 79 GLN A N 1
ATOM 638 C CA . GLN A 1 79 ? 16.590 -3.136 -7.528 1.00 80.62 79 GLN A CA 1
ATOM 639 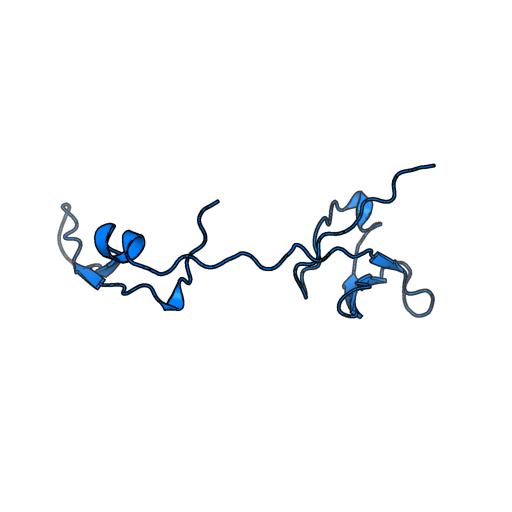C C . GLN A 1 79 ? 17.678 -2.436 -6.704 1.00 80.62 79 GLN A C 1
ATOM 641 O O . GLN A 1 79 ? 17.698 -2.602 -5.483 1.00 80.62 79 GLN A O 1
ATOM 646 N N . ASP A 1 80 ? 18.535 -1.633 -7.342 1.00 82.50 80 ASP A N 1
ATOM 647 C CA . ASP A 1 80 ? 19.607 -0.888 -6.667 1.00 82.50 80 ASP A CA 1
ATOM 648 C C . ASP A 1 80 ? 19.056 0.198 -5.736 1.00 82.50 80 ASP A C 1
ATOM 650 O O . ASP A 1 80 ? 19.614 0.456 -4.669 1.00 82.50 80 ASP A O 1
ATOM 654 N N . GLU A 1 81 ? 17.927 0.807 -6.102 1.00 83.06 81 GLU A N 1
ATOM 655 C CA . GLU A 1 81 ? 17.243 1.786 -5.253 1.00 83.06 81 GLU A CA 1
ATOM 656 C C . GLU A 1 81 ? 16.394 1.158 -4.133 1.00 83.06 81 GLU A C 1
ATOM 658 O O . GLU A 1 81 ? 15.868 1.869 -3.276 1.00 83.06 81 GLU A O 1
ATOM 663 N N . GLY A 1 82 ? 16.251 -0.170 -4.107 1.00 83.56 82 GLY A N 1
ATOM 664 C CA . GLY A 1 82 ? 15.527 -0.875 -3.048 1.00 83.56 82 GLY A CA 1
ATOM 665 C C . GLY A 1 82 ? 14.010 -0.661 -3.068 1.00 83.56 82 GLY A C 1
ATOM 666 O O . GLY A 1 82 ? 13.362 -0.738 -2.021 1.00 83.56 82 GLY A O 1
ATOM 667 N N . TRP A 1 83 ? 13.414 -0.406 -4.236 1.00 87.19 83 TRP A N 1
ATOM 668 C CA . TRP A 1 83 ? 11.967 -0.218 -4.352 1.00 87.19 83 TRP A CA 1
ATOM 669 C C . TRP A 1 83 ? 11.220 -1.549 -4.334 1.00 87.19 83 TRP A C 1
ATOM 671 O O . TRP A 1 83 ? 10.925 -2.157 -5.363 1.00 87.19 83 TRP A O 1
ATOM 681 N N . GLU A 1 84 ? 10.863 -1.978 -3.126 1.00 90.81 84 GLU A N 1
ATOM 682 C CA . GLU A 1 84 ? 10.137 -3.230 -2.897 1.00 90.81 84 GLU A CA 1
ATOM 683 C C . GLU A 1 84 ? 8.630 -3.141 -3.193 1.00 90.81 84 GLU A C 1
ATOM 685 O O . GLU A 1 84 ? 7.955 -4.170 -3.195 1.00 90.81 84 GLU A O 1
ATOM 690 N N . TYR A 1 85 ? 8.082 -1.943 -3.434 1.00 92.81 85 TYR A N 1
ATOM 691 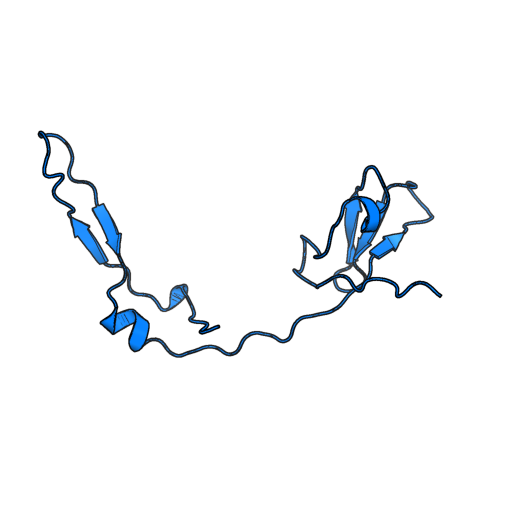C CA . TYR A 1 85 ? 6.650 -1.737 -3.671 1.00 92.81 85 TYR A CA 1
ATOM 692 C C . TYR A 1 85 ? 6.384 -0.688 -4.753 1.00 92.81 85 TYR A C 1
ATOM 694 O O . TYR A 1 85 ? 7.113 0.293 -4.891 1.00 92.81 85 TYR A O 1
ATOM 702 N N . CYS A 1 86 ? 5.285 -0.861 -5.487 1.00 92.56 86 CYS A N 1
ATOM 703 C CA . CYS A 1 86 ? 4.777 0.154 -6.403 1.00 92.56 86 CYS A CA 1
ATOM 704 C C . CYS A 1 86 ? 4.126 1.314 -5.626 1.00 92.56 86 CYS A C 1
ATOM 706 O O . CYS A 1 86 ? 3.182 1.058 -4.876 1.00 92.56 86 CYS A O 1
ATOM 708 N N . PRO A 1 87 ? 4.504 2.585 -5.860 1.00 92.31 87 PRO A N 1
ATOM 709 C CA . PRO A 1 87 ? 3.860 3.728 -5.209 1.00 92.31 87 PRO A CA 1
ATOM 710 C C . PRO A 1 87 ? 2.432 3.981 -5.717 1.00 92.31 87 PRO A C 1
ATOM 712 O O . PRO A 1 87 ? 1.639 4.613 -5.028 1.00 92.31 87 PRO A O 1
ATOM 715 N N . HIS A 1 88 ? 2.097 3.484 -6.914 1.00 92.75 88 HIS A N 1
ATOM 716 C CA . HIS A 1 88 ? 0.800 3.725 -7.555 1.00 92.75 88 HIS A CA 1
ATOM 717 C C . HIS A 1 88 ? -0.281 2.743 -7.102 1.00 92.75 88 HIS A C 1
ATOM 719 O O . HIS A 1 88 ? -1.441 3.122 -6.972 1.00 92.75 88 HIS A O 1
ATOM 725 N N . CYS A 1 89 ? 0.076 1.474 -6.875 1.00 92.31 89 CYS A N 1
ATOM 726 C CA . CYS A 1 89 ? -0.899 0.425 -6.549 1.00 92.31 89 CYS A CA 1
ATOM 727 C C . CYS A 1 89 ? -0.557 -0.425 -5.320 1.00 92.31 89 CYS A C 1
ATOM 729 O O . CYS A 1 89 ? -1.333 -1.313 -4.970 1.00 92.31 89 CYS A O 1
ATOM 731 N N . GLY A 1 90 ? 0.597 -0.204 -4.685 1.00 90.75 90 GLY A N 1
ATOM 732 C CA . GLY A 1 90 ? 1.030 -0.960 -3.508 1.00 90.75 90 GLY A CA 1
ATOM 733 C C . GLY A 1 90 ? 1.438 -2.411 -3.782 1.00 90.75 90 GLY A C 1
ATOM 734 O O . GLY A 1 90 ? 1.680 -3.152 -2.832 1.00 90.75 90 GLY A O 1
ATOM 735 N N . ALA A 1 91 ? 1.518 -2.841 -5.048 1.00 93.75 91 ALA A N 1
ATOM 736 C CA . ALA A 1 91 ? 1.987 -4.184 -5.380 1.00 93.75 91 ALA A CA 1
ATOM 737 C C . ALA A 1 91 ? 3.433 -4.380 -4.909 1.00 93.75 91 ALA A C 1
ATOM 739 O O . ALA A 1 91 ? 4.275 -3.502 -5.107 1.00 93.75 91 ALA A O 1
ATOM 740 N N . LYS A 1 92 ? 3.710 -5.533 -4.300 1.00 93.56 92 LYS A N 1
ATOM 741 C CA . LYS A 1 92 ? 5.047 -5.934 -3.879 1.00 93.56 92 LYS A CA 1
ATOM 742 C C . LYS A 1 92 ? 5.848 -6.382 -5.094 1.00 93.56 92 LYS A C 1
ATOM 744 O O . LYS A 1 92 ? 5.360 -7.177 -5.891 1.00 93.56 92 LYS A O 1
ATOM 749 N N . MET A 1 93 ? 7.062 -5.873 -5.220 1.00 92.38 93 MET A N 1
ATOM 750 C CA . MET A 1 93 ? 7.942 -6.176 -6.336 1.00 92.38 93 MET A CA 1
ATOM 751 C C . MET A 1 93 ? 8.680 -7.486 -6.081 1.00 92.38 93 MET A C 1
ATOM 753 O O . MET A 1 93 ? 9.330 -7.662 -5.046 1.00 92.38 93 MET A O 1
ATOM 757 N N . ASP A 1 94 ? 8.546 -8.415 -7.018 1.00 89.69 94 ASP A N 1
ATOM 758 C CA . ASP A 1 94 ? 9.249 -9.682 -7.019 1.00 89.69 94 ASP A CA 1
ATOM 759 C C . ASP A 1 94 ? 10.733 -9.409 -7.243 1.00 89.69 94 ASP A C 1
ATOM 761 O O . ASP A 1 94 ? 11.135 -8.689 -8.160 1.00 89.69 94 ASP A O 1
ATOM 765 N N . LYS A 1 95 ? 11.561 -9.972 -6.365 1.00 70.44 95 LYS A N 1
ATOM 766 C CA . LYS A 1 95 ? 13.005 -9.984 -6.566 1.00 70.44 95 LYS A CA 1
ATOM 767 C C . LYS A 1 95 ? 13.260 -11.048 -7.623 1.00 70.44 95 LYS A C 1
ATOM 769 O O . LYS A 1 95 ? 12.850 -12.190 -7.425 1.00 70.44 95 LYS A O 1
ATOM 774 N N . GLU A 1 96 ? 13.894 -10.691 -8.735 1.00 62.53 96 GLU A N 1
ATOM 775 C CA . GLU A 1 96 ? 14.390 -11.715 -9.650 1.00 62.53 96 GLU A CA 1
ATOM 776 C C . GLU A 1 96 ? 15.392 -12.573 -8.870 1.00 62.53 96 GLU A C 1
ATOM 778 O O . GLU A 1 96 ? 16.439 -12.091 -8.434 1.00 62.53 96 GLU A O 1
ATOM 783 N N . GLU A 1 97 ? 15.034 -13.830 -8.602 1.00 46.62 97 GLU A N 1
ATOM 784 C CA . GLU A 1 97 ? 15.967 -14.794 -8.034 1.00 46.62 97 GLU A CA 1
ATOM 785 C C . GLU A 1 97 ? 17.065 -15.011 -9.076 1.00 46.62 97 GLU A C 1
ATOM 787 O O . GLU A 1 97 ? 16.835 -15.612 -10.128 1.00 46.62 97 GLU A O 1
ATOM 792 N N . GLY A 1 98 ? 18.241 -14.441 -8.807 1.00 42.19 98 GLY A N 1
ATOM 793 C CA . GLY A 1 98 ? 19.411 -14.568 -9.663 1.00 42.19 98 GLY A CA 1
ATOM 794 C C . GLY A 1 98 ? 19.670 -16.033 -10.015 1.00 42.19 98 GLY A C 1
ATOM 795 O O . GLY A 1 98 ? 19.751 -16.888 -9.132 1.00 42.19 98 GLY A O 1
ATOM 796 N N . LYS A 1 99 ? 19.762 -16.301 -11.318 1.00 31.36 99 LYS A N 1
ATOM 797 C CA . LYS A 1 99 ? 20.230 -17.573 -11.876 1.00 31.36 99 LYS A CA 1
ATOM 798 C C . LYS A 1 99 ? 21.723 -17.771 -11.652 1.00 31.36 99 LYS A C 1
ATOM 800 O O . LYS A 1 99 ? 22.468 -16.772 -11.757 1.00 31.36 99 LYS A O 1
#